Protein AF-A0A8H4BFN9-F1 (afdb_monomer)

Structure (mmCIF, N/CA/C/O backbone):
data_AF-A0A8H4BFN9-F1
#
_entry.id   AF-A0A8H4BFN9-F1
#
loop_
_atom_site.group_PDB
_atom_site.id
_atom_site.type_symbol
_atom_site.label_atom_id
_atom_site.label_alt_id
_atom_site.label_comp_id
_atom_site.label_asym_id
_atom_site.label_entity_id
_atom_site.label_seq_id
_atom_site.pdbx_PDB_ins_code
_atom_site.Cartn_x
_atom_site.Cartn_y
_atom_site.Cartn_z
_atom_site.occupancy
_atom_site.B_iso_or_equiv
_atom_site.auth_seq_id
_atom_site.auth_comp_id
_atom_site.auth_asym_id
_atom_site.auth_atom_id
_atom_site.pdbx_PDB_model_num
ATOM 1 N N .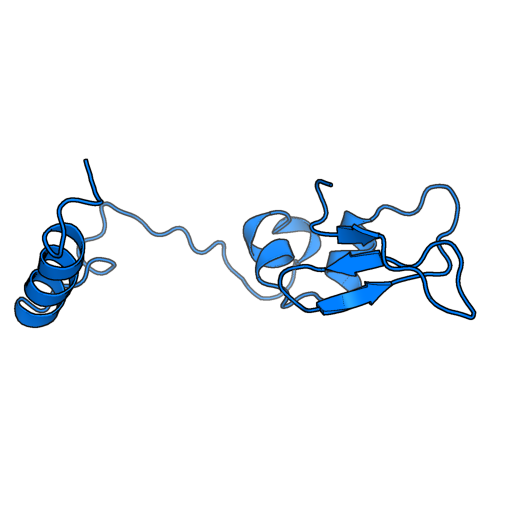 ALA A 1 1 ? 6.538 -10.032 -1.882 1.00 78.44 1 ALA A N 1
ATOM 2 C CA . ALA A 1 1 ? 6.772 -8.750 -2.574 1.00 78.44 1 ALA A CA 1
ATOM 3 C C . ALA A 1 1 ? 6.563 -7.612 -1.588 1.00 78.44 1 ALA A C 1
ATOM 5 O O . ALA A 1 1 ? 5.441 -7.391 -1.154 1.00 78.44 1 ALA A O 1
ATOM 6 N N . LYS A 1 2 ? 7.641 -6.956 -1.149 1.00 87.19 2 LYS A N 1
ATOM 7 C CA . LYS A 1 2 ? 7.559 -6.051 0.000 1.00 87.19 2 LYS A CA 1
ATOM 8 C C . LYS A 1 2 ? 6.727 -4.799 -0.298 1.00 87.19 2 LYS A C 1
ATOM 10 O O . LYS A 1 2 ? 5.896 -4.481 0.526 1.00 87.19 2 LYS A O 1
ATOM 15 N N . ALA A 1 3 ? 6.836 -4.190 -1.484 1.00 91.81 3 ALA A N 1
ATOM 16 C CA . ALA A 1 3 ? 6.102 -2.973 -1.878 1.00 91.81 3 ALA A CA 1
ATOM 17 C C . ALA A 1 3 ? 4.582 -3.145 -2.116 1.00 91.81 3 ALA A C 1
ATOM 19 O O . ALA A 1 3 ? 3.947 -2.235 -2.641 1.00 91.81 3 ALA A O 1
ATOM 20 N N . GLY A 1 4 ? 3.997 -4.296 -1.767 1.00 95.25 4 GLY A N 1
ATOM 21 C CA . GLY A 1 4 ? 2.563 -4.560 -1.938 1.00 95.25 4 GLY A CA 1
ATOM 22 C C . GLY A 1 4 ? 2.139 -4.864 -3.375 1.00 95.25 4 GLY A C 1
ATOM 23 O O . GLY A 1 4 ? 0.955 -4.794 -3.684 1.00 95.25 4 GLY A O 1
ATOM 24 N N . PHE A 1 5 ? 3.088 -5.191 -4.252 1.00 97.56 5 PHE A N 1
ATOM 25 C CA . PHE A 1 5 ? 2.832 -5.489 -5.659 1.00 97.56 5 PHE A CA 1
ATOM 26 C C . PHE A 1 5 ? 2.765 -6.987 -5.950 1.00 97.56 5 PHE A C 1
ATOM 28 O O . PHE A 1 5 ? 3.583 -7.756 -5.447 1.00 97.56 5 PHE A O 1
ATOM 35 N N . TYR A 1 6 ? 1.865 -7.380 -6.844 1.00 96.38 6 TYR A N 1
ATOM 36 C CA . TYR A 1 6 ? 1.907 -8.662 -7.543 1.00 96.38 6 TYR A CA 1
ATOM 37 C C . TYR A 1 6 ? 2.070 -8.436 -9.048 1.00 96.38 6 TYR A C 1
ATOM 39 O O . TYR A 1 6 ? 1.678 -7.396 -9.577 1.00 96.38 6 TYR A O 1
ATOM 47 N N . PHE A 1 7 ? 2.685 -9.395 -9.740 1.00 95.31 7 PHE A N 1
ATOM 48 C CA . PHE A 1 7 ? 2.863 -9.319 -11.188 1.00 95.31 7 PHE A CA 1
ATOM 49 C C . PHE A 1 7 ? 1.520 -9.458 -11.905 1.00 95.31 7 PHE A C 1
ATOM 51 O O . PHE A 1 7 ? 0.745 -10.368 -11.611 1.00 95.31 7 PHE A O 1
ATOM 58 N N . MET A 1 8 ? 1.269 -8.583 -12.873 1.00 92.25 8 MET A N 1
ATOM 59 C CA . MET A 1 8 ? 0.060 -8.606 -13.680 1.00 92.25 8 MET A CA 1
ATOM 60 C C . MET A 1 8 ? 0.431 -8.436 -15.148 1.00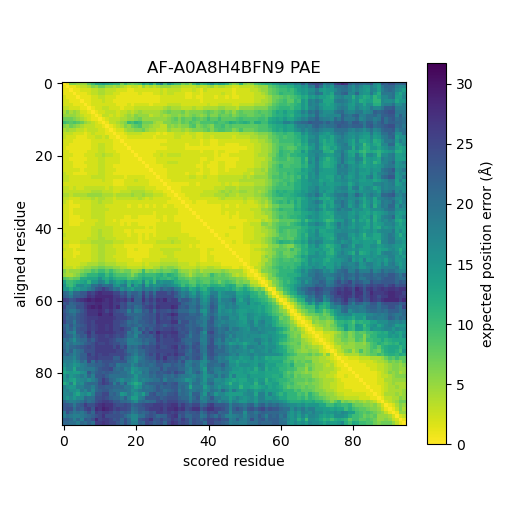 92.25 8 MET A C 1
ATOM 62 O O . MET A 1 8 ? 0.769 -7.345 -15.601 1.00 92.25 8 MET A O 1
ATOM 66 N N . ARG A 1 9 ? 0.338 -9.524 -15.916 1.00 87.00 9 ARG A N 1
ATOM 67 C CA . ARG A 1 9 ? 0.659 -9.487 -17.343 1.00 87.00 9 ARG A CA 1
ATOM 68 C C . ARG A 1 9 ? -0.358 -8.625 -18.088 1.00 87.00 9 ARG A C 1
ATOM 70 O O . ARG A 1 9 ? -1.559 -8.885 -18.035 1.00 87.00 9 ARG A O 1
ATOM 77 N N . ARG A 1 10 ? 0.126 -7.629 -18.826 1.00 86.62 10 ARG A N 1
ATOM 78 C CA . ARG A 1 10 ? -0.689 -6.772 -19.693 1.00 86.62 10 ARG A CA 1
ATOM 79 C C . ARG A 1 10 ? -0.282 -6.981 -21.153 1.00 86.62 10 ARG A C 1
ATOM 81 O O . ARG A 1 10 ? 0.874 -7.297 -21.415 1.00 86.62 10 ARG A O 1
ATOM 88 N N . PRO A 1 11 ? -1.190 -6.774 -22.125 1.00 87.56 11 PRO A N 1
ATOM 89 C CA . PRO A 1 11 ? -0.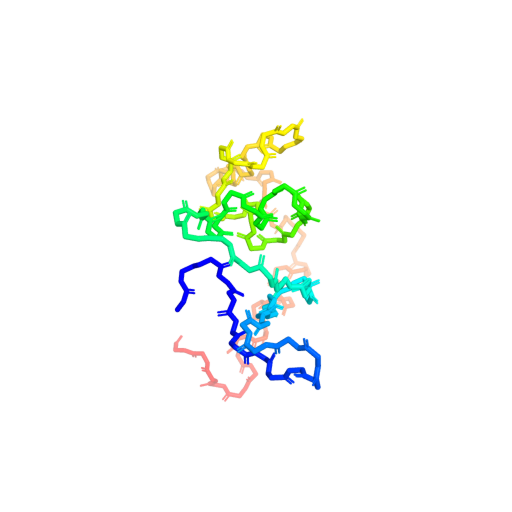877 -7.006 -23.537 1.00 87.56 11 PRO A CA 1
ATOM 90 C C . PRO A 1 11 ? 0.272 -6.149 -24.087 1.00 87.56 11 PRO A C 1
ATOM 92 O O . PRO A 1 11 ? 0.942 -6.564 -25.024 1.00 87.56 11 PRO A O 1
ATOM 95 N N . ARG A 1 12 ? 0.487 -4.948 -23.531 1.00 85.25 12 ARG A N 1
ATOM 96 C CA . ARG A 1 12 ? 1.464 -3.964 -24.035 1.00 85.25 12 ARG A CA 1
ATOM 97 C C . ARG A 1 12 ? 2.668 -3.748 -23.115 1.00 85.25 12 ARG A C 1
ATOM 99 O O . ARG A 1 12 ? 3.565 -2.994 -23.471 1.00 85.25 12 ARG A O 1
ATOM 106 N N . THR A 1 13 ? 2.689 -4.384 -21.945 1.00 86.44 13 THR A N 1
ATOM 107 C CA . THR A 1 13 ? 3.728 -4.188 -20.927 1.00 86.44 13 THR A CA 1
ATOM 108 C C . THR A 1 13 ? 4.090 -5.514 -20.275 1.00 86.44 13 THR A C 1
ATOM 110 O O . THR A 1 13 ? 3.239 -6.237 -19.752 1.00 86.44 13 THR A O 1
ATOM 113 N N . VAL A 1 14 ? 5.379 -5.844 -20.330 1.00 91.62 14 VAL A N 1
ATOM 114 C CA . VAL A 1 14 ? 5.921 -7.132 -19.864 1.00 91.62 14 VAL A CA 1
ATOM 115 C C . VAL A 1 14 ? 6.253 -7.143 -18.375 1.00 91.62 14 VAL A C 1
ATOM 117 O O . VAL A 1 14 ? 6.471 -8.204 -17.807 1.00 91.62 14 VAL A O 1
ATOM 120 N N . ASP A 1 15 ? 6.276 -5.973 -17.746 1.00 93.69 15 ASP A N 1
ATOM 121 C CA . ASP A 1 15 ? 6.749 -5.727 -16.384 1.00 93.69 15 ASP A CA 1
ATOM 122 C C . ASP A 1 15 ? 5.679 -5.057 -15.509 1.00 93.69 15 ASP A C 1
ATOM 124 O O . ASP A 1 15 ? 5.978 -4.426 -14.494 1.00 93.69 15 ASP A O 1
ATOM 128 N N . SER A 1 16 ? 4.415 -5.177 -15.913 1.00 95.31 16 SER A N 1
ATOM 129 C CA . SER A 1 16 ? 3.311 -4.607 -15.160 1.00 95.31 16 SER A CA 1
ATOM 130 C C . SER A 1 16 ? 3.095 -5.322 -13.832 1.00 95.31 16 SER A C 1
ATOM 132 O O . SER A 1 16 ? 3.101 -6.550 -13.734 1.00 95.31 16 SER A O 1
ATOM 134 N N . VAL A 1 17 ? 2.863 -4.521 -12.802 1.00 96.56 17 VAL A N 1
ATOM 135 C CA . VAL A 1 17 ? 2.529 -4.960 -11.455 1.00 96.56 17 VAL A CA 1
ATOM 136 C C . VAL A 1 17 ? 1.331 -4.177 -10.939 1.00 96.56 17 VAL A C 1
ATOM 138 O O . VAL A 1 17 ? 1.126 -3.029 -11.333 1.00 96.56 17 VAL A O 1
ATOM 141 N N . ARG A 1 18 ? 0.562 -4.791 -10.041 1.00 96.94 18 ARG A N 1
ATOM 142 C CA . ARG A 1 18 ? -0.610 -4.185 -9.409 1.00 96.94 18 ARG A CA 1
ATOM 143 C C . ARG A 1 18 ? -0.505 -4.243 -7.895 1.00 96.94 18 ARG A C 1
ATOM 145 O O . ARG A 1 18 ? -0.034 -5.244 -7.350 1.00 96.94 18 ARG A O 1
ATOM 152 N N . CYS A 1 19 ? -0.912 -3.179 -7.205 1.00 97.50 19 CYS A N 1
ATOM 153 C CA . CYS A 1 19 ? -1.003 -3.211 -5.749 1.00 97.50 19 CYS A CA 1
ATOM 154 C C . CYS A 1 19 ? -2.229 -4.012 -5.297 1.00 97.50 19 CYS A C 1
ATOM 156 O O . CYS A 1 19 ? -3.319 -3.786 -5.800 1.00 97.50 19 CYS A O 1
ATOM 158 N N . PHE A 1 20 ? -2.083 -4.895 -4.308 1.00 96.88 20 PHE A N 1
ATOM 159 C CA . PHE A 1 20 ? -3.218 -5.665 -3.775 1.00 96.88 20 PHE A CA 1
ATOM 160 C C . PHE A 1 20 ? -4.179 -4.858 -2.882 1.00 96.88 20 PHE A C 1
ATOM 162 O O . PHE A 1 20 ? -5.252 -5.355 -2.560 1.00 96.88 20 PHE A O 1
ATOM 169 N N . MET A 1 21 ? -3.783 -3.654 -2.452 1.00 96.25 21 MET A N 1
ATOM 170 C CA . MET A 1 21 ? -4.570 -2.807 -1.542 1.00 96.25 21 MET A CA 1
ATOM 171 C C . MET A 1 21 ? -5.245 -1.627 -2.237 1.00 96.25 21 MET A C 1
ATOM 173 O O . MET A 1 21 ? -6.380 -1.310 -1.904 1.00 96.25 21 MET A O 1
ATOM 177 N N . CYS A 1 22 ? -4.544 -0.935 -3.140 1.00 96.38 22 CYS A N 1
ATOM 178 C CA . CYS A 1 22 ? -5.076 0.252 -3.824 1.00 96.38 22 CYS A CA 1
ATOM 179 C C . CYS A 1 22 ? -5.292 0.055 -5.327 1.00 96.38 22 CYS A C 1
ATOM 181 O O . CYS A 1 22 ? -5.646 1.010 -6.011 1.00 96.38 22 CYS A O 1
ATOM 183 N N . ASP A 1 23 ? -5.023 -1.145 -5.847 1.00 96.94 23 ASP A N 1
ATOM 184 C CA . ASP A 1 23 ? -5.179 -1.510 -7.259 1.00 96.94 23 ASP A CA 1
ATOM 185 C C . ASP A 1 23 ? -4.400 -0.651 -8.270 1.00 96.94 23 ASP A C 1
ATOM 187 O O . ASP A 1 23 ? -4.618 -0.783 -9.478 1.00 96.94 23 ASP A O 1
ATOM 191 N N . ILE A 1 24 ? -3.442 0.177 -7.823 1.00 96.56 24 ILE A N 1
ATOM 192 C CA . ILE A 1 24 ? -2.603 0.936 -8.754 1.00 96.56 24 ILE A CA 1
ATOM 193 C C . ILE A 1 24 ? -1.793 -0.008 -9.643 1.00 96.56 24 ILE A C 1
ATOM 195 O O . ILE A 1 24 ? -1.134 -0.930 -9.155 1.00 96.56 24 ILE A O 1
ATOM 199 N N . ASP A 1 25 ? -1.835 0.259 -10.947 1.00 95.81 25 ASP A N 1
ATOM 200 C CA . ASP A 1 25 ? -1.074 -0.442 -11.972 1.00 95.81 25 ASP A CA 1
ATOM 201 C C . ASP A 1 25 ? 0.179 0.354 -12.335 1.00 95.81 25 ASP A C 1
ATOM 203 O O . ASP A 1 25 ? 0.086 1.481 -12.818 1.0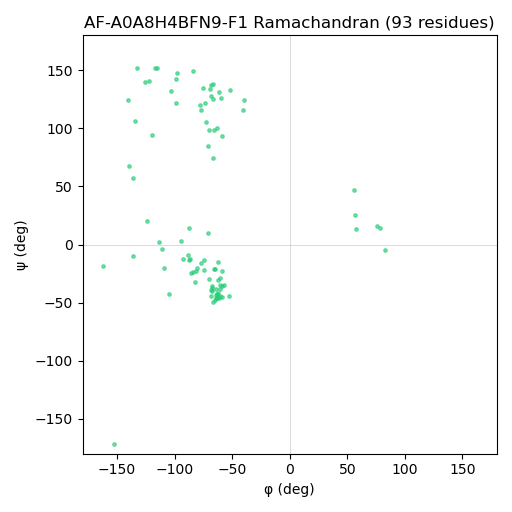0 95.81 25 ASP A O 1
ATOM 207 N N . LEU A 1 26 ? 1.354 -0.253 -12.172 1.00 95.56 26 LEU A N 1
ATOM 208 C CA . LEU A 1 26 ? 2.631 0.334 -12.576 1.00 95.56 26 LEU A CA 1
ATOM 209 C C . LEU A 1 26 ? 3.345 -0.586 -13.569 1.00 95.56 26 LEU A C 1
ATOM 211 O O . LEU A 1 26 ? 3.342 -1.803 -13.416 1.00 95.56 26 LEU A O 1
ATOM 215 N N . GLY A 1 27 ? 3.990 -0.010 -14.580 1.00 94.50 27 GLY A N 1
ATOM 216 C CA . GLY A 1 27 ? 4.805 -0.730 -15.566 1.00 94.50 27 GLY A CA 1
ATOM 217 C C . GLY A 1 27 ? 5.906 0.161 -16.134 1.00 94.50 27 GLY A C 1
ATOM 218 O O . GLY A 1 27 ? 6.106 1.277 -15.639 1.00 94.50 27 GLY A O 1
ATOM 219 N N . HIS A 1 28 ? 6.610 -0.304 -17.166 1.00 94.06 28 HIS A N 1
ATOM 220 C CA . HIS A 1 28 ? 7.720 0.430 -17.791 1.00 94.06 28 HIS A CA 1
ATOM 221 C C . HIS A 1 28 ? 8.810 0.826 -16.780 1.00 94.06 28 HIS A C 1
ATOM 223 O O . HIS A 1 28 ? 9.236 1.981 -16.696 1.00 94.06 28 HIS A O 1
ATOM 229 N N . TRP A 1 29 ? 9.205 -0.125 -15.944 1.00 94.81 29 TRP A N 1
ATOM 230 C CA . TRP A 1 29 ? 10.220 0.035 -14.920 1.00 94.81 29 TRP A CA 1
ATOM 231 C C . TRP A 1 29 ? 11.592 0.271 -15.540 1.00 94.81 29 TRP A C 1
ATOM 233 O O . TRP A 1 29 ? 11.998 -0.385 -16.499 1.00 94.81 29 TRP A O 1
ATOM 243 N N . LYS A 1 30 ? 12.334 1.206 -14.951 1.00 94.75 30 LYS A N 1
ATOM 244 C CA . LYS A 1 30 ? 13.738 1.442 -15.293 1.00 94.75 30 LYS A CA 1
ATOM 245 C C . LYS A 1 30 ? 14.650 0.728 -14.291 1.00 94.75 30 LYS A C 1
ATOM 247 O O . LYS A 1 30 ? 14.299 0.654 -13.108 1.00 94.75 30 LYS A O 1
ATOM 252 N N . PRO A 1 31 ? 15.836 0.253 -14.716 1.00 94.81 31 PRO A N 1
ATOM 253 C CA . PRO A 1 31 ? 16.836 -0.274 -13.794 1.00 94.81 31 PRO A CA 1
ATOM 254 C C . PRO A 1 31 ? 17.128 0.720 -12.662 1.00 94.81 31 PRO A C 1
ATOM 256 O O . PRO A 1 31 ? 17.298 1.913 -12.904 1.00 94.81 31 PRO A O 1
ATOM 259 N N . GLY A 1 32 ? 17.149 0.231 -11.421 1.00 92.94 32 GLY A N 1
ATOM 260 C CA . GLY A 1 32 ? 17.420 1.045 -10.231 1.00 92.94 32 GLY A CA 1
ATOM 261 C C . GLY A 1 32 ? 16.225 1.821 -9.661 1.00 92.94 32 GLY A C 1
ATOM 262 O O . GLY A 1 32 ? 16.360 2.413 -8.593 1.00 92.94 32 GLY A O 1
ATOM 263 N N . GLN A 1 33 ? 15.045 1.807 -10.296 1.00 92.88 33 GLN A N 1
ATOM 264 C CA . GLN A 1 33 ? 13.854 2.413 -9.690 1.00 92.88 33 GLN A CA 1
ATOM 265 C C . GLN A 1 33 ? 13.391 1.627 -8.460 1.00 92.88 33 GLN A C 1
ATOM 267 O O . GLN A 1 33 ? 13.143 0.425 -8.532 1.00 92.88 33 GLN A O 1
ATOM 272 N N . SER A 1 34 ? 13.212 2.328 -7.338 1.00 93.19 34 SER A N 1
ATOM 273 C CA . SER A 1 34 ? 12.639 1.754 -6.118 1.00 93.19 34 SER A CA 1
ATOM 274 C C . SER A 1 34 ? 11.130 1.539 -6.286 1.00 93.19 34 SER A C 1
ATOM 276 O O . SER A 1 34 ? 10.400 2.517 -6.487 1.00 93.19 34 SER A O 1
ATOM 278 N N . PRO A 1 35 ? 10.623 0.299 -6.142 1.00 94.50 35 PRO A N 1
ATOM 279 C CA . PRO A 1 35 ? 9.189 0.040 -6.182 1.00 94.50 35 PRO A CA 1
ATOM 280 C C . PRO A 1 35 ? 8.431 0.781 -5.084 1.00 94.50 35 PRO A C 1
ATOM 282 O O . PRO A 1 35 ? 7.326 1.250 -5.324 1.00 94.50 35 PRO A O 1
ATOM 285 N N . TYR A 1 36 ? 9.034 0.934 -3.901 1.00 92.94 36 TYR A N 1
ATOM 286 C CA . TYR A 1 36 ? 8.423 1.650 -2.782 1.00 92.94 36 TYR A CA 1
ATOM 287 C C . TYR A 1 36 ? 8.263 3.134 -3.074 1.00 92.94 36 TYR A C 1
ATOM 289 O O . TYR A 1 36 ? 7.177 3.671 -2.897 1.00 92.94 36 TYR A O 1
ATOM 297 N N . ALA A 1 37 ? 9.337 3.780 -3.544 1.00 92.25 37 ALA A N 1
ATOM 298 C CA . ALA A 1 37 ? 9.320 5.210 -3.824 1.00 92.25 37 ALA A CA 1
ATOM 299 C C . ALA A 1 37 ? 8.291 5.517 -4.912 1.00 92.25 37 ALA A C 1
ATOM 301 O O . ALA A 1 37 ? 7.446 6.382 -4.729 1.00 92.25 37 ALA A O 1
ATOM 302 N N . ARG A 1 38 ? 8.287 4.730 -5.996 1.00 94.19 38 ARG A N 1
ATOM 303 C CA . ARG A 1 38 ? 7.304 4.892 -7.068 1.00 94.19 38 ARG A CA 1
ATOM 304 C C . ARG A 1 38 ? 5.876 4.638 -6.582 1.00 94.19 38 ARG A C 1
ATOM 306 O O . ARG A 1 38 ? 4.992 5.412 -6.912 1.00 94.19 38 ARG A O 1
ATOM 313 N N . HIS A 1 39 ? 5.643 3.605 -5.769 1.00 94.81 39 HIS A N 1
ATOM 314 C CA . HIS A 1 39 ? 4.322 3.356 -5.184 1.00 94.81 39 HIS A CA 1
ATOM 315 C C . HIS A 1 39 ? 3.851 4.543 -4.335 1.00 94.81 39 HIS A C 1
ATOM 317 O O . HIS A 1 39 ? 2.718 4.986 -4.486 1.00 94.81 39 HIS A O 1
ATOM 323 N N . ALA A 1 40 ? 4.724 5.090 -3.488 1.00 92.88 40 ALA A N 1
ATOM 324 C CA . ALA A 1 40 ? 4.386 6.223 -2.639 1.00 92.88 40 ALA A CA 1
ATOM 325 C C . ALA A 1 40 ? 4.149 7.516 -3.432 1.00 92.88 40 ALA A C 1
ATOM 327 O O . ALA A 1 40 ? 3.254 8.279 -3.089 1.00 92.88 40 ALA A O 1
ATOM 328 N N . THR A 1 41 ? 4.897 7.740 -4.514 1.00 92.56 41 THR A N 1
ATOM 329 C CA . THR A 1 41 ? 4.686 8.888 -5.406 1.00 92.56 41 THR A CA 1
ATOM 330 C C . THR A 1 41 ? 3.374 8.781 -6.186 1.00 92.56 41 THR A C 1
ATOM 332 O O . THR A 1 41 ? 2.646 9.762 -6.287 1.00 92.56 41 THR A O 1
ATOM 335 N N . GLU A 1 42 ? 3.059 7.604 -6.727 1.00 94.31 42 GLU A N 1
ATOM 336 C CA . GLU A 1 42 ? 1.911 7.408 -7.626 1.00 94.31 42 GLU A CA 1
ATOM 337 C C . GLU A 1 42 ? 0.597 7.133 -6.867 1.00 94.31 42 GLU A C 1
ATOM 339 O O . GLU A 1 42 ? -0.492 7.393 -7.373 1.00 94.31 42 GLU A O 1
ATOM 344 N N . SER A 1 43 ? 0.674 6.609 -5.639 1.00 94.00 43 SER A N 1
ATOM 345 C CA . SER A 1 43 ? -0.480 6.340 -4.772 1.00 94.00 43 SER A CA 1
ATOM 346 C C . SER A 1 43 ? -0.176 6.708 -3.308 1.00 94.00 43 SER A C 1
ATOM 348 O O . SER A 1 43 ? -0.111 5.830 -2.441 1.00 94.00 43 SER A O 1
ATOM 350 N N . PRO A 1 44 ? 0.003 8.005 -2.989 1.00 90.31 44 PRO A N 1
ATOM 351 C CA . PRO A 1 44 ? 0.398 8.456 -1.648 1.00 90.31 44 PRO A CA 1
ATOM 352 C C . PRO A 1 44 ? -0.650 8.159 -0.566 1.00 90.31 44 PRO A C 1
ATOM 354 O O . PRO A 1 44 ? -0.326 8.094 0.617 1.00 90.31 44 PRO A O 1
ATOM 357 N N . THR A 1 45 ? -1.910 7.956 -0.957 1.00 90.62 45 THR A N 1
ATOM 358 C CA . THR A 1 45 ? -3.023 7.614 -0.059 1.00 90.62 45 THR A CA 1
ATOM 359 C C . THR A 1 45 ? -3.276 6.109 0.045 1.00 90.62 45 THR A C 1
ATOM 361 O O . THR A 1 45 ? -4.211 5.695 0.731 1.00 90.62 45 THR A O 1
ATOM 364 N N . CYS A 1 46 ? -2.462 5.270 -0.606 1.00 93.25 46 CYS A N 1
ATOM 365 C CA . CYS A 1 46 ? -2.580 3.821 -0.504 1.00 93.25 46 CYS A CA 1
ATOM 366 C C . CYS A 1 46 ? -2.414 3.374 0.960 1.00 93.25 46 CYS A C 1
ATOM 368 O O . CYS A 1 46 ? -1.373 3.654 1.560 1.00 93.25 46 CYS A O 1
ATOM 370 N N . PRO A 1 47 ? -3.365 2.614 1.540 1.00 91.12 47 PRO A N 1
ATOM 371 C CA . PRO A 1 47 ? -3.246 2.144 2.920 1.00 91.12 47 PRO A CA 1
ATOM 372 C C . PRO A 1 47 ? -1.974 1.326 3.164 1.00 91.12 47 PRO A C 1
ATOM 374 O O . PRO A 1 47 ? -1.358 1.432 4.220 1.00 91.12 47 PRO A O 1
ATOM 377 N N . TRP A 1 48 ? -1.535 0.548 2.166 1.00 91.81 48 TRP A N 1
ATOM 378 C CA . TRP A 1 48 ? -0.278 -0.193 2.254 1.00 91.81 48 TRP A CA 1
ATOM 379 C C . TRP A 1 48 ? 0.931 0.738 2.364 1.00 91.81 48 TRP A C 1
ATOM 381 O O . TRP A 1 48 ? 1.816 0.487 3.178 1.00 91.81 48 TRP A O 1
ATOM 391 N N . VAL A 1 49 ? 0.959 1.813 1.570 1.00 90.81 49 VAL A N 1
ATOM 392 C CA . VAL A 1 49 ? 2.028 2.818 1.599 1.00 90.81 49 VAL A CA 1
ATOM 393 C C . VAL A 1 49 ? 2.039 3.552 2.933 1.00 90.81 49 VAL A C 1
ATOM 395 O O . VAL A 1 49 ? 3.087 3.647 3.561 1.00 90.81 49 VAL A O 1
ATOM 398 N N . LEU A 1 50 ? 0.876 4.009 3.395 1.00 87.81 50 LEU A N 1
ATOM 399 C CA . LEU A 1 50 ? 0.745 4.751 4.647 1.00 87.81 50 LEU A CA 1
ATOM 400 C C . LEU A 1 50 ? 1.193 3.941 5.868 1.00 87.81 50 LEU A C 1
ATOM 402 O O . LEU A 1 50 ? 1.809 4.492 6.775 1.00 87.81 50 LEU A O 1
ATOM 406 N N . LEU A 1 51 ? 0.899 2.639 5.890 1.00 86.31 51 LEU A N 1
ATOM 407 C CA . LEU A 1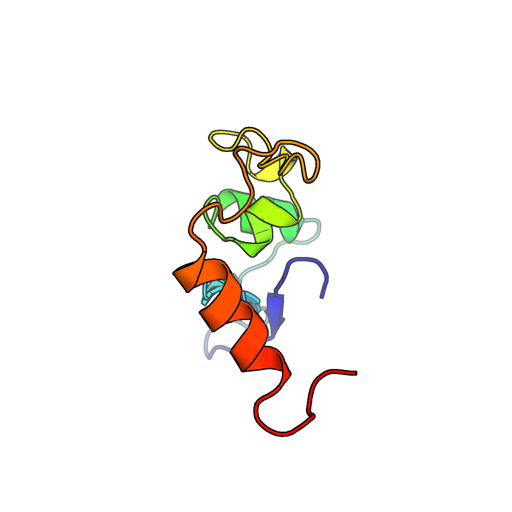 51 ? 1.243 1.766 7.014 1.00 86.31 51 LEU A CA 1
ATOM 408 C C . LEU A 1 51 ? 2.689 1.261 6.971 1.00 86.31 51 LEU A C 1
ATOM 410 O O . LEU A 1 51 ? 3.276 1.039 8.025 1.00 86.31 51 LEU A O 1
ATOM 414 N N . ASN A 1 52 ? 3.263 1.060 5.780 1.00 86.00 52 ASN A N 1
ATOM 415 C CA . ASN A 1 52 ? 4.566 0.400 5.639 1.00 86.00 52 ASN A CA 1
ATOM 416 C C . ASN A 1 52 ? 5.708 1.339 5.210 1.00 86.00 52 ASN A C 1
ATOM 418 O O . ASN A 1 52 ? 6.866 0.982 5.423 1.00 86.00 52 ASN A O 1
ATOM 422 N N . TYR A 1 53 ? 5.422 2.512 4.622 1.00 81.94 53 TYR A N 1
ATOM 423 C CA . TYR A 1 53 ? 6.418 3.487 4.131 1.00 81.94 53 TYR A CA 1
ATOM 424 C C . TYR A 1 53 ? 6.050 4.940 4.502 1.00 81.94 53 TYR A C 1
ATOM 426 O O . TYR A 1 53 ? 5.933 5.792 3.615 1.00 81.94 53 TYR A O 1
ATOM 434 N N . PRO A 1 54 ? 5.874 5.259 5.796 1.00 65.88 54 PRO A N 1
ATOM 435 C CA . PRO A 1 54 ? 5.396 6.572 6.237 1.00 65.88 54 PRO A CA 1
ATOM 436 C C . PRO A 1 54 ? 6.300 7.730 5.784 1.00 65.88 54 PRO A C 1
ATOM 438 O O . PRO A 1 54 ? 5.793 8.779 5.393 1.00 65.88 54 PRO A O 1
ATOM 441 N N . ASP A 1 55 ? 7.618 7.516 5.736 1.00 70.31 55 ASP A N 1
ATOM 442 C CA . ASP A 1 55 ? 8.585 8.536 5.305 1.00 70.31 55 ASP A CA 1
ATOM 443 C C . ASP A 1 55 ? 8.498 8.835 3.800 1.00 70.31 55 ASP A C 1
ATOM 445 O O . ASP A 1 55 ? 8.758 9.953 3.363 1.00 70.31 55 ASP A O 1
ATOM 449 N N . ALA A 1 56 ? 8.107 7.844 2.991 1.00 64.38 56 ALA A N 1
ATOM 450 C CA . ALA A 1 56 ? 7.912 8.015 1.551 1.00 64.38 56 ALA A CA 1
ATOM 451 C C . ALA A 1 56 ? 6.546 8.641 1.223 1.00 64.38 56 ALA A C 1
ATOM 453 O O . ALA A 1 56 ? 6.385 9.252 0.170 1.00 64.38 56 ALA A O 1
ATOM 454 N N . ALA A 1 57 ? 5.574 8.508 2.130 1.00 60.72 57 ALA A N 1
ATOM 455 C CA . ALA A 1 57 ? 4.238 9.090 2.036 1.00 60.72 57 ALA A CA 1
ATOM 456 C C . ALA A 1 57 ? 4.155 10.518 2.609 1.00 60.72 57 ALA A C 1
ATOM 458 O O . ALA A 1 57 ? 3.057 11.004 2.897 1.00 60.72 57 ALA A O 1
ATOM 459 N N . ALA A 1 58 ? 5.303 11.163 2.841 1.00 57.91 58 ALA A N 1
ATOM 460 C CA . ALA A 1 58 ? 5.413 12.416 3.572 1.00 57.91 58 ALA A CA 1
ATOM 461 C C . ALA A 1 58 ? 4.587 13.549 2.936 1.00 57.91 58 ALA A C 1
ATOM 463 O O . ALA A 1 58 ? 5.066 14.284 2.076 1.00 57.91 58 ALA A O 1
ATOM 464 N N . SER A 1 59 ? 3.350 13.721 3.420 1.00 56.06 59 SER A N 1
ATOM 465 C CA . SER A 1 59 ? 2.712 15.038 3.526 1.00 56.06 59 SER A CA 1
ATOM 466 C C . SER A 1 59 ? 1.504 15.126 4.471 1.00 56.06 59 SER A C 1
ATOM 468 O O . SER A 1 59 ? 1.184 16.232 4.886 1.00 56.06 59 SER A O 1
ATOM 470 N N . THR A 1 60 ? 0.822 14.045 4.880 1.00 54.78 60 THR A N 1
ATOM 471 C CA . THR A 1 60 ? -0.457 14.239 5.618 1.00 54.78 60 THR A C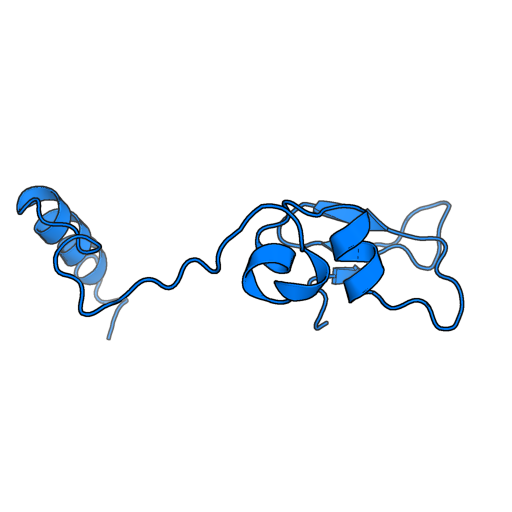A 1
ATOM 472 C C . THR A 1 60 ? -0.722 13.383 6.843 1.00 54.78 60 THR A C 1
ATOM 474 O O . THR A 1 60 ? -1.636 13.711 7.593 1.00 54.78 60 THR A O 1
ATOM 477 N N . ASN A 1 61 ? 0.071 12.357 7.143 1.00 53.41 61 ASN A N 1
ATOM 478 C CA . ASN A 1 61 ? -0.272 11.471 8.253 1.00 53.41 61 ASN A CA 1
ATOM 479 C C . ASN A 1 61 ? 0.822 11.484 9.312 1.00 53.41 61 ASN A C 1
ATOM 481 O O . ASN A 1 61 ? 1.776 10.713 9.256 1.00 53.41 61 ASN A O 1
ATOM 485 N N . LYS A 1 62 ? 0.640 12.352 10.319 1.00 58.78 62 LYS A N 1
ATOM 486 C CA . LYS A 1 62 ? 1.148 12.104 11.673 1.00 58.78 62 LYS A CA 1
ATOM 487 C C . LYS A 1 62 ? 0.883 10.626 11.933 1.00 58.78 62 LYS A C 1
ATOM 489 O O . LYS A 1 62 ? -0.283 10.235 11.863 1.00 58.78 62 LYS A O 1
ATOM 494 N N . ALA A 1 63 ? 1.938 9.822 12.096 1.00 56.47 63 ALA A N 1
ATOM 495 C CA . ALA A 1 63 ? 1.804 8.390 12.327 1.00 56.47 63 ALA A CA 1
ATOM 496 C C . ALA A 1 63 ? 0.624 8.179 13.278 1.00 56.47 63 ALA A C 1
ATOM 498 O O . ALA A 1 63 ? 0.572 8.842 14.319 1.00 56.47 63 ALA A O 1
ATOM 499 N N . LEU A 1 64 ? -0.358 7.365 12.874 1.00 57.19 64 LEU A N 1
ATOM 500 C CA . LEU A 1 64 ? -1.475 6.985 13.733 1.00 57.19 64 LEU A CA 1
ATOM 501 C C . LEU A 1 64 ? -0.883 6.134 14.855 1.00 57.19 64 LEU A C 1
ATOM 503 O O . LEU A 1 64 ? -0.964 4.910 14.851 1.00 57.19 64 LEU A O 1
ATOM 507 N N . THR A 1 65 ? -0.205 6.783 15.794 1.00 56.69 65 THR A N 1
ATOM 508 C CA . THR A 1 65 ? 0.242 6.196 17.037 1.00 56.69 65 THR A CA 1
ATOM 509 C C . THR A 1 65 ? -1.023 5.996 17.844 1.00 56.69 65 THR A C 1
ATOM 511 O O . THR A 1 65 ? -1.456 6.849 18.616 1.00 56.69 65 THR A O 1
ATOM 514 N N . VAL A 1 66 ? -1.690 4.868 17.596 1.00 59.94 66 VAL A N 1
ATOM 515 C CA . VAL A 1 66 ? -2.753 4.401 18.472 1.00 59.94 66 VAL A CA 1
ATOM 516 C C . VAL A 1 66 ? -2.071 4.123 19.799 1.00 59.94 66 VAL A C 1
ATOM 518 O O . VAL A 1 66 ? -1.380 3.123 19.974 1.00 59.94 66 VAL A O 1
ATOM 521 N N . ASN A 1 67 ? -2.195 5.064 20.729 1.00 68.31 67 ASN A N 1
ATOM 522 C CA . ASN A 1 67 ? -1.799 4.820 22.096 1.00 68.31 67 ASN A CA 1
ATOM 523 C C . ASN A 1 67 ? -2.810 3.824 22.667 1.00 68.31 67 ASN A C 1
ATOM 525 O O . ASN A 1 67 ? -3.911 4.207 23.056 1.00 68.31 67 ASN A O 1
ATOM 529 N N . GLU A 1 68 ? -2.450 2.542 22.684 1.00 65.25 68 GLU A N 1
ATOM 530 C CA . GLU A 1 68 ? -3.300 1.469 23.218 1.00 65.25 68 GLU A CA 1
ATOM 531 C C . GLU A 1 68 ? -3.655 1.688 24.699 1.00 65.25 68 GLU A C 1
ATOM 533 O O . GLU A 1 68 ? -4.674 1.193 25.188 1.00 65.25 68 GLU A O 1
ATOM 538 N N . ARG A 1 69 ? -2.831 2.469 25.413 1.00 72.38 69 ARG A N 1
ATOM 539 C CA . ARG A 1 69 ? -3.041 2.839 26.817 1.00 72.38 69 ARG A CA 1
ATOM 540 C C . ARG A 1 69 ? -3.884 4.098 26.985 1.00 72.38 69 ARG A C 1
ATOM 542 O O . ARG A 1 69 ? -4.252 4.404 28.114 1.00 72.38 69 ARG A O 1
ATOM 549 N N . ASP A 1 70 ? -4.187 4.825 25.911 1.00 76.31 70 ASP A N 1
ATOM 550 C CA . ASP A 1 70 ? -5.087 5.971 25.970 1.00 76.31 70 ASP A CA 1
ATOM 551 C C . ASP A 1 70 ? -6.540 5.472 26.048 1.00 76.31 70 ASP A C 1
ATOM 553 O O . ASP A 1 70 ? -7.050 4.877 25.096 1.00 76.31 70 ASP A O 1
ATOM 557 N N . PRO A 1 71 ? -7.269 5.725 27.149 1.00 70.50 71 PRO A N 1
ATOM 558 C CA . PRO A 1 71 ? -8.653 5.285 27.271 1.00 70.50 71 PRO A CA 1
ATOM 559 C C . PRO A 1 71 ? -9.579 5.914 26.220 1.00 70.50 71 PRO A C 1
ATOM 561 O O . PRO A 1 71 ? -10.717 5.464 26.082 1.00 70.50 71 PRO A O 1
ATOM 564 N N . THR A 1 72 ? -9.147 6.983 25.536 1.00 74.00 72 THR A N 1
ATOM 565 C CA . THR A 1 72 ? -9.908 7.695 24.497 1.00 74.00 72 THR A CA 1
ATOM 566 C C . THR A 1 72 ? -9.877 7.029 23.134 1.00 74.00 72 THR A C 1
ATOM 568 O O . THR A 1 72 ? -10.804 7.240 22.355 1.00 74.00 72 THR A O 1
ATOM 571 N N . THR A 1 73 ? -8.892 6.170 22.879 1.00 71.31 73 THR A N 1
ATOM 572 C CA . THR A 1 73 ? -8.768 5.426 21.620 1.00 71.31 73 THR A CA 1
ATOM 573 C C . 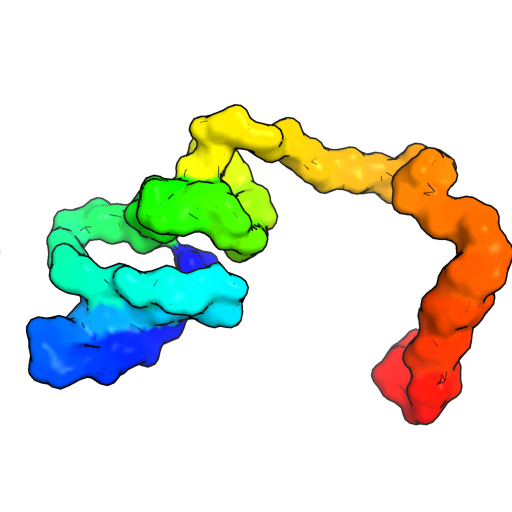THR A 1 73 ? -9.539 4.100 21.651 1.00 71.31 73 THR A C 1
ATOM 575 O O . THR A 1 73 ? -9.782 3.496 20.607 1.00 71.31 73 THR A O 1
ATOM 578 N N . GLN A 1 74 ? -9.975 3.650 22.835 1.00 72.31 74 GLN A N 1
ATOM 579 C CA . GLN A 1 74 ? -10.732 2.410 23.013 1.00 72.31 74 GLN A CA 1
ATOM 580 C C . GLN A 1 74 ? -12.239 2.609 22.762 1.00 72.31 74 GLN A C 1
ATOM 582 O O . GLN A 1 74 ? -12.796 3.665 23.074 1.00 72.31 74 GLN A O 1
ATOM 587 N N . PRO A 1 75 ? -12.959 1.584 22.267 1.00 71.56 75 PRO A N 1
ATOM 588 C CA . PRO A 1 75 ? -14.411 1.639 22.143 1.00 71.56 75 PRO A CA 1
ATOM 589 C C . PRO A 1 75 ? -15.057 1.701 23.536 1.00 71.56 75 PRO A C 1
ATOM 591 O O . PRO A 1 75 ? -15.225 0.689 24.216 1.00 71.56 75 PRO A O 1
ATOM 594 N N . ARG A 1 76 ? -15.424 2.912 23.970 1.00 76.00 76 ARG A N 1
ATOM 595 C CA . ARG A 1 76 ? -16.010 3.171 25.298 1.00 76.00 76 ARG A CA 1
ATOM 596 C C . ARG A 1 76 ? -17.459 2.717 25.433 1.00 76.00 76 ARG A C 1
ATOM 598 O O . ARG A 1 76 ? -17.944 2.514 26.545 1.00 76.00 76 ARG A O 1
ATOM 605 N N . HIS A 1 77 ? -18.167 2.570 24.315 1.00 86.62 77 HIS A N 1
ATOM 606 C CA . HIS A 1 77 ? -19.581 2.232 24.349 1.00 86.62 77 HIS A CA 1
ATOM 607 C C . HIS A 1 77 ? -19.780 0.737 24.626 1.00 86.62 77 HIS A C 1
ATOM 609 O O . HIS A 1 77 ? -19.353 -0.111 23.838 1.00 86.62 77 HIS A O 1
ATOM 615 N N . LYS A 1 78 ? -20.468 0.414 25.730 1.00 86.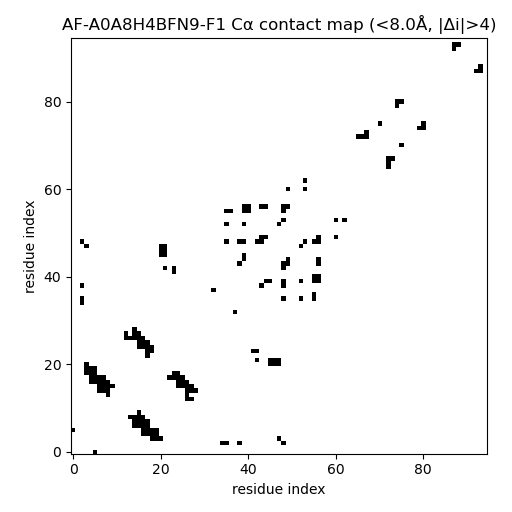81 78 LYS A N 1
ATOM 616 C CA . LYS A 1 78 ? -20.677 -0.968 26.199 1.00 86.81 78 LYS A CA 1
ATOM 617 C C . LYS A 1 78 ? -21.255 -1.872 25.109 1.00 86.81 78 LYS A C 1
ATOM 619 O O . LYS A 1 78 ? -20.733 -2.958 24.897 1.00 86.81 78 LYS A O 1
ATOM 624 N N . VAL A 1 79 ? -22.253 -1.389 24.365 1.00 90.00 79 VAL A N 1
ATOM 625 C CA . VAL A 1 79 ? -22.894 -2.159 23.282 1.00 90.00 79 VAL A CA 1
ATOM 626 C C . VAL A 1 79 ? -21.900 -2.508 22.173 1.00 90.00 79 VAL A C 1
ATOM 628 O O . VAL A 1 79 ? -21.875 -3.645 21.719 1.00 90.00 79 VAL A O 1
ATOM 631 N N . MET A 1 80 ? -21.030 -1.571 21.780 1.00 84.44 80 MET A N 1
ATOM 632 C CA . MET A 1 80 ? -20.031 -1.811 20.730 1.00 84.44 80 MET A CA 1
ATOM 633 C C . MET A 1 80 ? -18.971 -2.811 21.192 1.00 84.44 80 MET A C 1
ATOM 635 O O . MET A 1 80 ? -18.564 -3.681 20.426 1.00 84.44 80 MET A O 1
ATOM 639 N N . LYS A 1 81 ? -18.555 -2.722 22.462 1.00 83.94 81 LYS A N 1
ATOM 640 C CA . LYS A 1 81 ? -17.632 -3.691 23.061 1.00 83.94 81 LYS A CA 1
ATOM 641 C C . LYS A 1 81 ? -18.253 -5.090 23.110 1.00 83.94 81 LYS A C 1
ATOM 643 O O . LYS A 1 81 ? -17.599 -6.045 22.708 1.00 83.94 81 LYS A O 1
ATOM 648 N N . SER A 1 82 ? -19.510 -5.209 23.539 1.00 86.12 82 SER A N 1
ATOM 649 C CA . SER A 1 82 ? -20.238 -6.483 23.580 1.00 86.12 82 SER A CA 1
ATOM 650 C C . SER A 1 82 ? -20.447 -7.084 22.189 1.00 86.12 82 SER A C 1
ATOM 652 O O . SER A 1 82 ? -20.162 -8.261 21.998 1.00 86.12 82 SER A O 1
ATOM 654 N N . ALA A 1 83 ? -20.876 -6.283 21.209 1.00 86.44 83 ALA A N 1
ATOM 655 C CA . ALA A 1 83 ? -21.060 -6.736 19.831 1.00 86.44 83 ALA A CA 1
ATOM 656 C C . ALA A 1 83 ? -19.743 -7.235 19.219 1.00 86.44 83 ALA A C 1
ATOM 658 O O . ALA A 1 83 ? -19.703 -8.315 18.636 1.00 86.44 83 ALA A O 1
ATOM 659 N N . ARG A 1 84 ? -18.644 -6.495 19.422 1.00 84.25 84 ARG A N 1
ATOM 660 C CA . ARG A 1 84 ? -17.308 -6.904 18.971 1.00 84.25 84 ARG A CA 1
ATOM 661 C C . ARG A 1 84 ? -16.819 -8.177 19.662 1.00 84.25 84 ARG A C 1
ATOM 663 O O . ARG A 1 84 ? -16.166 -8.988 19.027 1.00 84.25 84 ARG A O 1
ATOM 670 N N . LEU A 1 85 ? -17.092 -8.364 20.953 1.00 85.00 85 LEU A N 1
ATOM 671 C CA . LEU A 1 85 ? -16.723 -9.602 21.647 1.00 85.00 85 LEU A CA 1
ATOM 672 C C . LEU A 1 85 ? -17.524 -10.805 21.130 1.00 85.00 85 LEU A C 1
ATOM 674 O O . LEU A 1 85 ? -16.967 -11.887 20.967 1.00 85.00 85 LEU A O 1
ATOM 678 N N . ALA A 1 86 ? -18.805 -10.614 20.809 1.00 86.50 86 ALA A N 1
ATOM 679 C CA . ALA A 1 86 ? -19.661 -11.680 20.300 1.00 86.50 86 ALA A CA 1
ATOM 680 C C . ALA A 1 86 ? -19.173 -12.264 18.961 1.00 86.50 86 ALA A C 1
ATOM 682 O O . ALA A 1 86 ? -19.343 -13.461 18.734 1.00 86.50 86 ALA A O 1
ATOM 683 N N . THR A 1 87 ? -18.511 -11.473 18.104 1.00 82.75 87 THR A N 1
ATOM 684 C CA . THR A 1 87 ? -17.980 -11.972 16.820 1.00 82.75 87 THR A CA 1
ATOM 685 C C . THR A 1 87 ? -16.864 -13.002 16.982 1.00 82.75 87 THR A C 1
ATOM 687 O O . THR A 1 87 ? -16.628 -13.766 16.055 1.00 82.75 87 THR A O 1
ATOM 690 N N . PHE A 1 88 ? -16.191 -13.053 18.137 1.00 80.75 88 PHE A N 1
ATOM 691 C CA . PHE A 1 88 ? -15.165 -14.064 18.421 1.00 80.75 88 PHE A CA 1
ATOM 692 C C . PHE A 1 88 ? -15.755 -15.384 18.938 1.00 80.75 88 PHE A C 1
ATOM 694 O O . PHE A 1 88 ? -15.151 -16.436 18.760 1.00 80.75 88 PHE A O 1
ATOM 701 N N . ASN A 1 89 ? -16.960 -15.346 19.519 1.00 76.06 89 ASN A N 1
ATOM 702 C CA . ASN A 1 89 ? -17.642 -16.529 20.056 1.00 76.06 89 ASN A CA 1
ATOM 703 C C . ASN A 1 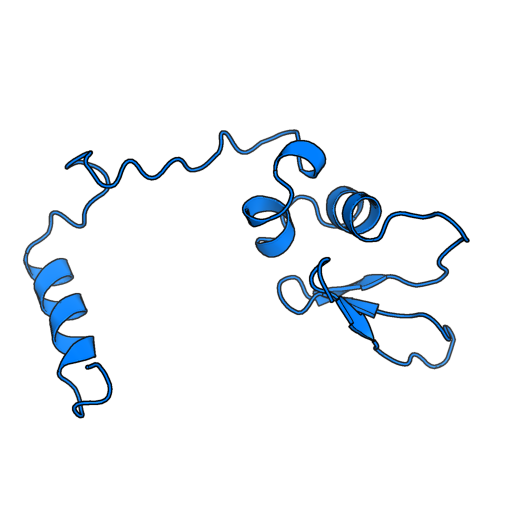89 ? -18.590 -17.193 19.050 1.00 76.06 89 ASN A C 1
ATOM 705 O O . ASN A 1 89 ? -19.045 -18.316 19.273 1.00 76.06 89 ASN A O 1
ATOM 709 N N . HIS A 1 90 ? -18.901 -16.525 17.938 1.00 70.12 90 HIS A N 1
ATOM 710 C CA . HIS A 1 90 ? -19.714 -17.117 16.887 1.00 70.12 90 HIS A CA 1
ATOM 711 C C . HIS A 1 90 ? -18.862 -18.171 16.159 1.00 70.12 90 HIS A C 1
ATOM 713 O O . HIS A 1 90 ? -17.957 -17.836 15.401 1.00 70.12 90 HIS A O 1
ATOM 719 N N . HIS A 1 91 ? -19.149 -19.450 16.423 1.00 75.31 91 HIS A N 1
ATOM 720 C CA . HIS A 1 91 ? -18.550 -20.636 15.784 1.00 75.31 91 HIS A CA 1
ATOM 721 C C . HIS A 1 91 ? -17.150 -21.101 16.239 1.00 75.31 91 HIS A C 1
ATOM 723 O O . HIS A 1 91 ? -16.587 -21.969 15.581 1.00 75.31 91 HIS A O 1
ATOM 729 N N . HIS A 1 92 ? -16.609 -20.624 17.369 1.00 72.38 92 HIS A N 1
ATOM 730 C CA . HIS A 1 92 ? -15.332 -21.123 17.933 1.00 72.38 92 HIS A CA 1
ATOM 731 C C . HIS A 1 92 ? -14.123 -21.031 16.968 1.00 72.38 92 HIS A C 1
ATOM 733 O O . HIS A 1 92 ? -13.167 -21.793 17.087 1.00 72.38 92 HIS A O 1
ATOM 739 N N . TYR A 1 93 ? -14.149 -20.113 15.993 1.00 72.25 93 TYR A N 1
ATOM 740 C CA . TYR A 1 93 ? -13.040 -19.926 15.044 1.00 72.25 93 TYR A CA 1
ATOM 741 C C . TYR A 1 93 ? -11.849 -19.162 15.636 1.00 72.25 93 TYR A C 1
ATOM 743 O O . TYR A 1 93 ? -10.770 -19.162 15.044 1.00 72.25 93 TYR A O 1
ATOM 751 N N . TRP A 1 94 ? -12.045 -18.485 16.767 1.00 66.50 94 TRP A N 1
ATOM 752 C CA . TRP A 1 94 ? -11.003 -17.729 17.447 1.00 66.50 94 TRP A CA 1
ATOM 753 C C . TRP A 1 94 ? -10.492 -18.513 18.672 1.00 66.50 94 TRP A C 1
ATOM 755 O O . TRP A 1 94 ? -11.344 -19.009 19.413 1.00 66.50 94 TRP A O 1
ATOM 765 N N . PRO A 1 95 ? -9.162 -18.663 18.866 1.00 63.94 95 PRO A N 1
ATOM 766 C CA . PRO A 1 95 ? -8.575 -19.401 19.992 1.00 63.94 95 PRO A CA 1
ATOM 767 C C . PRO A 1 95 ? -8.945 -18.854 21.373 1.00 63.94 95 PRO A C 1
ATOM 769 O O . PRO A 1 95 ? -9.152 -17.620 21.488 1.00 63.94 95 PRO A O 1
#

Radius of gyration: 19.16 Å; Cα contacts (8 Å, |Δi|>4): 98; chains: 1; bounding box: 40×36×51 Å

Secondary structure (DSSP, 8-state):
-TTSEEE--BTTBSS-EEETTT--EE--PPTT--HHHHHHHH-TT-HHHHHH-TTTTTTS-------TT-TTTS---HHHHHHHHHHHHGGG---

Mean predicted aligned error: 11.33 Å

Solvent-accessible surface area (backbone atoms only — not comparable to full-atom values): 6052 Å² total; per-residue (Å²): 106,90,73,45,48,46,84,41,90,46,101,90,36,93,63,22,29,29,28,83,79,66,63,52,74,48,54,84,78,57,94,88,64,54,64,52,57,52,45,18,71,78,38,46,83,24,65,63,35,51,75,74,36,51,82,62,31,72,81,80,72,76,75,86,73,75,52,85,84,41,76,83,75,49,80,79,51,65,69,60,46,51,56,60,55,49,64,46,63,62,82,66,80,50,135

Foldseek 3Di:
DLLQWDDDDDPVFRGWIAHPQPRDIDGPDDPPDDSLLVCCVVCLPGPSNVVRPVVSSPDDDPNPPQPVPPPVSDDPDPVVVVVVVVVCVVPVPHD

Nearest PDB structures (foldseek):
  8ivq-assembly1_B  TM=9.647E-01  e=2.220E-03  Mus musculus
  4a0n-assembly1_A  TM=5.782E-01  e=1.331E-03  Homo sapiens
  3uei-assembly1_A  TM=5.746E-01  e=1.419E-03  Homo sapiens
  3uij-assembly1_A  TM=5.305E-01  e=2.220E-03  Homo sapiens
  6yih-assembly1_A  TM=5.261E-01  e=3.056E-03  Homo sapiens

InterPro domains:
  IPR001370 BIR repeat [PF00653] (1-49)
  IPR001370 BIR repeat [PS50143] (1-50)
  IPR001370 BIR repeat [SM00238] (1-51)
  IPR050784 Inhibitor of Apoptosis [PTHR10044] (1-54)

pLDDT: mean 83.24, std 12.86, range [53.41, 97.56]

Sequence (95 aa):
AKAGFYFMRRPRTVDSVRCFMCDIDLGHWKPGQSPYARHATESPTCPWVLLNYPDAAASTNKALTVNERDPTTQPRHKVMKSARLATFNHHHYWP

Organism: Mucor circinelloides f. lusitanicus (NCBI:txid29924)